Protein AF-A0AB38U5D8-F1 (afdb_monomer)

Foldseek 3Di:
DDKDKDADLQCNVFIFIGPDPVRRLVRRLVRVLVVAAQEQADRWDDDPDVVLVCPDPRNPVPDDDDDHDHPCVPGDHPHDDDDDDDPPVVVVVLVVVCVVNVTDSVNSVVVVDVVVDDCPPDDDDPDPPPPDDPPDPPD

Nearest PDB structures (foldseek):
  5x3t-assembly1_C  TM=6.416E-01  e=2.768E+00  Mycobacterium tuberculosis H37Rv

Secondary structure (DSSP, 8-state):
---EEEE-TTSTT-EEEESSHHHHHHHHHHHHHHHHTTSS-PPPPPP--HHHHHHSTT--SSS---------TT-------------HHHHHHHHHHHHHTT--HHHHHHHHHHHH--GGGS--S--------------

Sequence (139 aa):
MRRYHGALPDFPAVQAAGGSYAELHALAARAVITCYDKQARLIPPPTTDMVILQASAFDTGKGIWRFVDIDIGGLRSTSLRVELCLPRQVVHDIDRMAKALGTTRELVVSLMCERGGHPACGVGPDRLAPAALPALPLM

Mean predicted aligned error: 11.03 Å

Organism: Burkholderia gladioli (NCBI:txid28095)

Structure (mmCIF, N/CA/C/O backbone):
data_AF-A0AB38U5D8-F1
#
_entry.id   AF-A0AB38U5D8-F1
#
loop_
_atom_site.group_PDB
_atom_site.id
_atom_site.type_symbol
_atom_site.label_atom_id
_atom_site.label_alt_id
_atom_site.label_comp_id
_atom_site.label_asym_id
_atom_site.label_entity_id
_atom_site.label_seq_id
_atom_site.pdbx_PDB_ins_code
_atom_site.Cartn_x
_atom_site.Cartn_y
_atom_site.Cartn_z
_atom_site.occupancy
_atom_site.B_iso_or_equiv
_atom_site.auth_seq_id
_atom_site.auth_comp_id
_atom_site.auth_asym_id
_atom_site.auth_atom_id
_atom_site.pdbx_PDB_model_num
ATOM 1 N N . MET A 1 1 ? 7.036 1.452 -28.732 1.00 60.62 1 MET A N 1
ATOM 2 C CA . MET A 1 1 ? 7.957 1.620 -27.582 1.00 60.62 1 MET A CA 1
ATOM 3 C C . MET A 1 1 ? 7.445 0.771 -26.428 1.00 60.62 1 MET A C 1
ATOM 5 O O . MET A 1 1 ? 6.269 0.887 -26.113 1.00 60.62 1 MET A O 1
ATOM 9 N N . ARG A 1 2 ? 8.266 -0.112 -25.840 1.00 79.44 2 ARG A N 1
ATOM 10 C CA . ARG A 1 2 ? 7.870 -0.858 -24.629 1.00 79.44 2 ARG A CA 1
ATOM 11 C C . ARG A 1 2 ? 7.917 0.096 -23.430 1.00 79.44 2 ARG A C 1
ATOM 13 O O . ARG A 1 2 ? 8.876 0.853 -23.315 1.00 79.44 2 ARG A O 1
ATOM 20 N N . ARG A 1 3 ? 6.887 0.081 -22.583 1.00 91.44 3 ARG A N 1
ATOM 21 C CA . ARG A 1 3 ? 6.833 0.838 -21.324 1.00 91.44 3 ARG A CA 1
ATOM 22 C C . ARG A 1 3 ? 6.884 -0.137 -20.156 1.00 91.44 3 ARG A C 1
ATOM 24 O O . ARG A 1 3 ? 6.372 -1.250 -20.255 1.00 91.44 3 ARG A O 1
ATOM 31 N N . TYR A 1 4 ? 7.485 0.295 -19.062 1.00 92.38 4 TYR A N 1
ATOM 32 C CA . TYR A 1 4 ? 7.418 -0.378 -17.777 1.00 92.38 4 TYR A CA 1
ATOM 33 C C . TYR A 1 4 ? 6.194 0.126 -17.028 1.00 92.38 4 TYR A C 1
ATOM 35 O O . TYR A 1 4 ? 5.949 1.331 -17.002 1.00 92.38 4 TYR A O 1
ATOM 43 N N . HIS A 1 5 ? 5.451 -0.789 -16.417 1.00 92.19 5 HIS A N 1
ATOM 44 C CA . HIS A 1 5 ? 4.322 -0.491 -15.545 1.00 92.19 5 HIS A CA 1
ATOM 45 C C . HIS A 1 5 ? 4.675 -0.941 -14.130 1.00 92.19 5 HIS A C 1
ATOM 47 O O . HIS A 1 5 ? 5.299 -1.988 -13.958 1.00 92.19 5 HIS A O 1
ATOM 53 N N . GLY A 1 6 ? 4.297 -0.145 -13.137 1.00 90.94 6 GLY A N 1
ATOM 54 C CA . GLY A 1 6 ? 4.529 -0.427 -11.728 1.00 90.94 6 GLY A CA 1
ATOM 55 C C . GLY A 1 6 ? 3.255 -0.220 -10.922 1.00 90.94 6 GLY A C 1
ATOM 56 O O . GLY A 1 6 ? 2.576 0.799 -11.075 1.00 90.94 6 GLY A O 1
ATOM 57 N N . ALA A 1 7 ? 2.960 -1.191 -10.066 1.00 89.81 7 ALA A N 1
ATOM 58 C CA . ALA A 1 7 ? 2.002 -1.066 -8.979 1.00 89.81 7 ALA A CA 1
ATOM 59 C C . ALA A 1 7 ? 2.779 -0.944 -7.665 1.00 89.81 7 ALA A C 1
ATOM 61 O O . ALA A 1 7 ? 3.850 -1.537 -7.526 1.00 89.81 7 ALA A O 1
ATOM 62 N N . LEU A 1 8 ? 2.255 -0.159 -6.727 1.00 91.00 8 LEU A N 1
ATOM 63 C CA . LEU A 1 8 ? 2.860 0.046 -5.417 1.00 91.00 8 LEU A CA 1
ATOM 64 C C . LEU A 1 8 ? 1.919 -0.570 -4.374 1.00 91.00 8 LEU A C 1
ATOM 66 O O . LEU A 1 8 ? 0.877 0.024 -4.110 1.00 91.00 8 LEU A O 1
ATOM 70 N N . PRO A 1 9 ? 2.236 -1.740 -3.789 1.00 88.50 9 PRO A N 1
ATOM 71 C CA . PRO A 1 9 ? 1.347 -2.395 -2.824 1.00 88.50 9 PRO A CA 1
ATOM 72 C C . PRO A 1 9 ? 1.035 -1.536 -1.595 1.00 88.50 9 PRO A C 1
ATOM 74 O O . PRO A 1 9 ? -0.104 -1.524 -1.137 1.00 88.50 9 PRO A O 1
ATOM 77 N N . ASP A 1 10 ? 2.012 -0.753 -1.128 1.00 86.62 10 ASP A N 1
ATOM 78 C CA . ASP A 1 10 ? 1.827 0.206 -0.029 1.00 86.62 10 ASP A CA 1
ATOM 79 C C . ASP A 1 10 ? 0.933 1.393 -0.429 1.00 86.62 10 ASP A C 1
ATOM 81 O O . ASP A 1 10 ? 0.325 2.040 0.417 1.00 86.62 10 ASP A O 1
ATOM 85 N N . PHE A 1 11 ? 0.798 1.668 -1.729 1.00 88.00 11 PHE A N 1
ATOM 86 C CA . PHE A 1 11 ? 0.001 2.765 -2.278 1.00 88.00 11 PHE A CA 1
ATOM 87 C C . PHE A 1 11 ? -0.945 2.234 -3.367 1.00 88.00 11 PHE A C 1
ATOM 89 O O . PHE A 1 11 ? -0.782 2.569 -4.541 1.00 88.00 11 PHE A O 1
ATOM 96 N N . PRO A 1 12 ? -1.957 1.416 -3.019 1.00 82.81 12 PRO A N 1
ATOM 97 C CA . PRO A 1 12 ? -2.737 0.646 -3.994 1.00 82.81 12 PRO A CA 1
ATOM 98 C C . PRO A 1 12 ? -3.557 1.514 -4.966 1.00 82.81 12 PRO A C 1
ATOM 100 O O . PRO A 1 12 ? -3.929 1.055 -6.044 1.00 82.81 12 PRO A O 1
ATOM 103 N N . ALA A 1 13 ? -3.827 2.775 -4.609 1.00 81.44 13 ALA A N 1
ATOM 104 C CA . ALA A 1 13 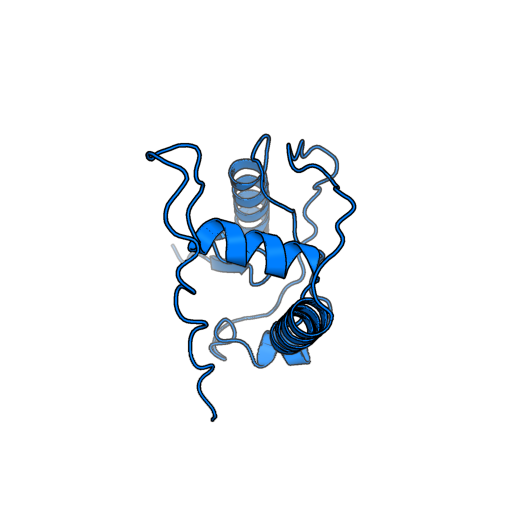? -4.477 3.751 -5.486 1.00 81.44 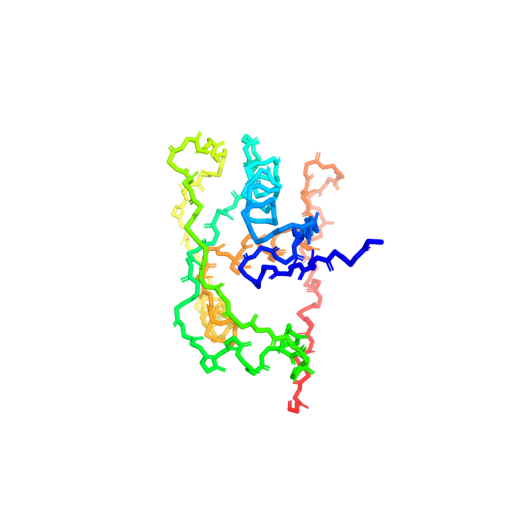13 ALA A CA 1
ATOM 105 C C . ALA A 1 13 ? -3.525 4.366 -6.534 1.00 81.44 13 ALA A C 1
ATOM 107 O O . ALA A 1 13 ? -3.977 5.035 -7.462 1.00 81.44 13 ALA A O 1
ATOM 108 N N . VAL A 1 14 ? -2.213 4.162 -6.391 1.00 87.44 14 VAL A N 1
ATOM 109 C CA . VAL A 1 14 ? -1.181 4.740 -7.250 1.00 87.44 14 VAL A CA 1
ATOM 110 C C . VAL A 1 14 ? -0.715 3.710 -8.274 1.00 87.44 14 VAL A C 1
ATOM 112 O O . VAL A 1 14 ? -0.228 2.631 -7.941 1.00 87.44 14 VAL A O 1
ATOM 115 N N . GLN A 1 15 ? -0.812 4.080 -9.549 1.00 86.06 15 GLN A N 1
ATOM 116 C CA . GLN A 1 15 ? -0.236 3.333 -10.664 1.00 86.06 15 GLN A CA 1
ATOM 117 C C . GLN A 1 15 ? 0.724 4.234 -11.435 1.00 86.06 15 GLN A C 1
ATOM 119 O O . GLN A 1 15 ? 0.456 5.422 -11.625 1.00 86.06 15 GLN A O 1
ATOM 124 N N . ALA A 1 16 ? 1.837 3.671 -11.900 1.00 91.94 16 ALA A N 1
ATOM 125 C CA . ALA A 1 16 ? 2.838 4.409 -12.659 1.00 91.94 16 ALA A CA 1
ATOM 126 C C . ALA A 1 16 ? 3.273 3.643 -13.909 1.00 91.94 16 ALA A C 1
ATOM 128 O O . ALA A 1 16 ? 3.305 2.411 -13.931 1.00 91.94 16 ALA A O 1
ATOM 129 N N . ALA A 1 17 ? 3.637 4.379 -14.960 1.00 94.38 17 ALA A N 1
ATOM 130 C CA . ALA A 1 17 ? 4.195 3.795 -16.172 1.00 94.38 17 ALA A CA 1
ATOM 131 C C . ALA A 1 17 ? 5.239 4.716 -16.813 1.00 94.38 17 ALA A C 1
ATOM 133 O O . ALA A 1 17 ? 4.939 5.872 -17.104 1.00 94.38 17 ALA A O 1
ATOM 134 N N . GLY A 1 18 ? 6.425 4.194 -17.124 1.00 94.75 18 GLY A N 1
ATOM 135 C CA . GLY A 1 18 ? 7.548 4.952 -17.694 1.00 94.75 18 GLY A CA 1
ATOM 136 C C . GLY A 1 18 ? 8.243 4.211 -18.836 1.00 94.75 18 GLY A C 1
ATOM 137 O O . GLY A 1 18 ? 8.130 2.995 -18.963 1.00 94.75 18 GLY A O 1
ATOM 138 N N . GLY A 1 19 ? 8.967 4.927 -19.692 1.00 95.81 19 GLY A N 1
ATOM 139 C CA . GLY A 1 19 ? 9.812 4.349 -20.741 1.00 95.81 19 GLY A CA 1
ATOM 140 C C . GLY A 1 19 ? 11.141 3.784 -20.224 1.00 95.81 19 GLY A C 1
ATOM 141 O O . GLY A 1 19 ? 11.776 2.984 -20.906 1.00 95.81 19 GLY A O 1
ATOM 142 N N . SER A 1 20 ? 11.546 4.148 -19.006 1.00 94.00 20 SER A N 1
ATOM 143 C CA . SER A 1 20 ? 12.711 3.603 -18.295 1.00 94.00 20 SER A CA 1
ATOM 144 C C . SER A 1 20 ? 12.390 3.359 -16.817 1.00 94.00 20 SER A C 1
ATOM 146 O 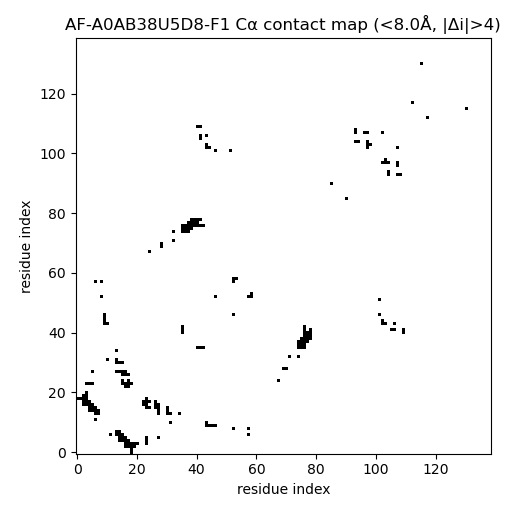O . SER A 1 20 ? 11.386 3.861 -16.313 1.00 94.00 20 SER A O 1
ATOM 148 N N . TYR A 1 21 ? 13.246 2.628 -16.096 1.00 92.69 21 TYR A N 1
ATOM 149 C CA . TYR A 1 21 ? 13.085 2.458 -14.645 1.00 92.69 21 TYR A CA 1
ATOM 150 C C . TYR A 1 21 ? 13.214 3.775 -13.872 1.00 92.69 21 TYR A C 1
ATOM 152 O O . TYR A 1 21 ? 12.484 3.977 -12.906 1.00 92.69 21 TYR A O 1
ATOM 160 N N . ALA A 1 22 ? 14.102 4.676 -14.306 1.00 93.56 22 ALA A N 1
ATOM 161 C CA . ALA A 1 22 ? 14.249 5.996 -13.695 1.00 93.56 22 ALA A CA 1
ATOM 162 C C . ALA A 1 22 ? 12.978 6.839 -13.886 1.00 93.56 22 ALA A C 1
ATOM 164 O O . ALA A 1 22 ? 12.481 7.444 -12.941 1.00 93.56 22 ALA A O 1
ATOM 165 N N . GLU A 1 23 ? 12.407 6.815 -15.093 1.00 94.94 23 GLU A N 1
ATOM 166 C CA . GLU A 1 23 ? 11.146 7.501 -15.377 1.00 94.94 23 GLU A CA 1
ATOM 167 C C . GLU A 1 23 ? 9.977 6.873 -14.605 1.00 94.94 23 GLU A C 1
ATOM 169 O O . GLU A 1 23 ? 9.179 7.596 -14.018 1.00 94.94 23 GLU A O 1
ATOM 174 N N . LEU A 1 24 ? 9.893 5.537 -14.547 1.00 94.56 24 LEU A N 1
ATOM 175 C CA . LEU A 1 24 ? 8.872 4.833 -13.767 1.00 94.56 24 LEU A CA 1
ATOM 176 C C . LEU A 1 24 ? 8.928 5.232 -12.287 1.00 94.56 24 LEU A C 1
ATOM 178 O O . LEU A 1 24 ? 7.891 5.559 -11.714 1.00 94.56 24 LEU A O 1
ATOM 182 N N . HIS A 1 25 ? 10.124 5.242 -11.693 1.00 93.88 25 HIS A N 1
ATOM 183 C CA . HIS A 1 25 ? 10.337 5.677 -10.314 1.00 93.88 25 HIS A CA 1
ATOM 184 C C . HIS A 1 25 ? 9.876 7.127 -10.117 1.00 93.88 25 HIS A C 1
ATOM 186 O O . HIS A 1 25 ? 9.065 7.397 -9.235 1.00 93.88 25 HIS A O 1
ATOM 192 N N . ALA A 1 26 ? 10.354 8.063 -10.945 1.00 94.12 26 ALA A N 1
ATOM 193 C CA . ALA A 1 26 ? 10.032 9.482 -10.793 1.00 94.12 26 ALA A CA 1
ATOM 194 C C . ALA A 1 26 ? 8.521 9.747 -10.909 1.00 94.12 26 ALA A C 1
ATOM 196 O O . ALA A 1 26 ? 7.954 10.540 -10.154 1.00 94.12 26 ALA A O 1
ATOM 197 N N . LEU A 1 27 ? 7.850 9.054 -11.833 1.00 95.00 27 LEU A N 1
ATOM 198 C CA . LEU A 1 27 ? 6.404 9.150 -12.011 1.00 95.00 27 LEU A CA 1
ATOM 199 C C . LEU A 1 27 ? 5.631 8.530 -10.842 1.00 95.00 27 LEU A C 1
ATOM 201 O O . LEU A 1 27 ? 4.637 9.115 -10.417 1.00 95.00 27 LEU A O 1
ATOM 205 N N . ALA A 1 28 ? 6.094 7.399 -10.302 1.00 94.00 28 ALA A N 1
ATOM 206 C CA . ALA A 1 28 ? 5.514 6.780 -9.113 1.00 94.00 28 ALA A CA 1
ATOM 207 C C . ALA A 1 28 ? 5.618 7.699 -7.888 1.00 94.00 28 ALA A C 1
ATOM 209 O O . ALA A 1 28 ? 4.602 7.984 -7.258 1.00 94.00 28 ALA A O 1
ATOM 210 N N . ALA A 1 29 ? 6.810 8.234 -7.606 1.00 93.38 29 ALA A N 1
ATOM 211 C CA . ALA A 1 29 ? 7.034 9.161 -6.499 1.00 93.38 29 ALA A CA 1
ATOM 212 C C . ALA A 1 29 ? 6.134 10.401 -6.611 1.00 93.38 29 ALA A C 1
ATOM 214 O O . ALA A 1 29 ? 5.444 10.766 -5.661 1.00 93.38 29 ALA A O 1
ATOM 215 N N . ARG A 1 30 ? 6.052 11.007 -7.803 1.00 92.88 30 ARG A N 1
ATOM 216 C CA . ARG A 1 30 ? 5.167 12.157 -8.041 1.00 92.88 30 ARG A CA 1
ATOM 217 C C . ARG A 1 30 ? 3.694 11.819 -7.815 1.00 92.88 30 ARG A C 1
ATOM 219 O O . ARG A 1 30 ? 2.960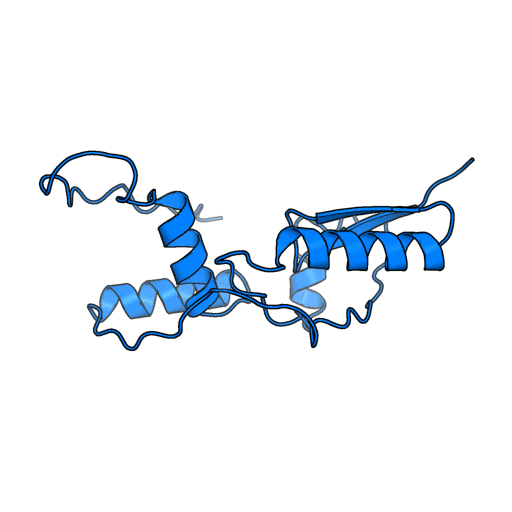 12.648 -7.276 1.00 92.88 30 ARG A O 1
ATOM 226 N N . ALA A 1 31 ? 3.253 10.635 -8.233 1.00 92.69 31 ALA A N 1
ATOM 227 C CA . ALA A 1 31 ? 1.873 10.199 -8.055 1.00 92.69 31 ALA A CA 1
ATOM 228 C C . ALA A 1 31 ? 1.535 9.961 -6.574 1.00 92.69 31 ALA A C 1
ATOM 230 O O . ALA A 1 31 ? 0.483 10.412 -6.125 1.00 92.69 31 ALA A O 1
ATOM 231 N N . VAL A 1 32 ? 2.450 9.359 -5.801 1.00 91.75 32 VAL A N 1
ATOM 232 C CA . VAL A 1 32 ? 2.326 9.258 -4.336 1.00 91.75 32 VAL A CA 1
ATOM 233 C C . VAL A 1 32 ? 2.233 10.651 -3.717 1.00 91.75 32 VAL A C 1
ATOM 235 O O . VAL A 1 32 ? 1.266 10.938 -3.020 1.00 91.75 32 VAL A O 1
ATOM 238 N N . ILE A 1 33 ? 3.160 11.560 -4.033 1.00 90.88 33 ILE A N 1
ATOM 239 C CA . ILE A 1 33 ? 3.141 12.919 -3.473 1.00 90.88 33 ILE A CA 1
ATOM 240 C C . ILE A 1 33 ? 1.813 13.625 -3.784 1.00 90.88 33 ILE A C 1
ATOM 242 O O . ILE A 1 33 ? 1.186 14.185 -2.893 1.00 90.88 33 ILE A O 1
ATOM 246 N N . THR A 1 34 ? 1.335 13.539 -5.026 1.00 90.06 34 THR A N 1
ATOM 247 C CA . THR A 1 34 ? 0.066 14.160 -5.450 1.00 90.06 34 THR A CA 1
ATOM 248 C C . THR A 1 34 ? -1.142 13.574 -4.713 1.00 90.06 34 THR A C 1
ATOM 250 O O . THR A 1 34 ? -2.080 14.297 -4.392 1.00 90.06 34 THR A O 1
ATOM 253 N N . CYS A 1 35 ? -1.130 12.268 -4.440 1.00 87.44 35 CYS A N 1
ATOM 254 C CA . CYS A 1 35 ? -2.230 11.579 -3.770 1.00 87.44 35 CYS A CA 1
ATOM 255 C C . CYS A 1 35 ? -2.314 11.895 -2.265 1.00 87.44 35 CYS A C 1
ATOM 257 O O . CYS A 1 35 ? -3.392 11.768 -1.684 1.00 87.44 35 CYS A O 1
ATOM 259 N N . TYR A 1 36 ? -1.204 12.279 -1.628 1.00 87.44 36 TYR A N 1
ATOM 260 C CA . TYR A 1 36 ? -1.131 12.447 -0.172 1.00 87.44 36 TYR A CA 1
ATOM 261 C C . TYR A 1 36 ? -0.889 13.890 0.283 1.00 87.44 36 TYR A C 1
ATOM 263 O O . TYR A 1 36 ? -1.262 14.225 1.409 1.00 87.44 36 TYR A O 1
ATOM 271 N N . ASP A 1 37 ? -0.304 14.762 -0.546 1.00 88.31 37 ASP A N 1
ATOM 272 C CA . ASP A 1 37 ? 0.000 16.130 -0.118 1.00 88.31 37 ASP A CA 1
ATOM 273 C C . ASP A 1 37 ? -1.280 16.898 0.216 1.00 88.31 37 ASP A C 1
ATOM 275 O O . ASP A 1 37 ? -2.227 16.966 -0.575 1.00 88.31 37 ASP A O 1
ATOM 279 N N . LYS A 1 38 ? -1.309 17.470 1.425 1.00 85.25 38 LYS A N 1
ATOM 280 C CA . LYS A 1 38 ? -2.445 18.216 1.987 1.00 85.25 38 LYS A CA 1
ATOM 281 C C . LYS A 1 38 ? -3.750 17.419 2.056 1.00 85.25 38 LYS A C 1
ATOM 283 O O . LYS A 1 38 ? -4.811 18.010 2.252 1.00 85.25 38 LYS A O 1
ATOM 288 N N . GLN A 1 39 ? -3.689 16.096 1.918 1.00 84.19 39 GLN A N 1
ATOM 289 C CA . GLN A 1 39 ? -4.843 15.223 2.077 1.00 84.19 39 GLN A CA 1
ATOM 290 C C . GL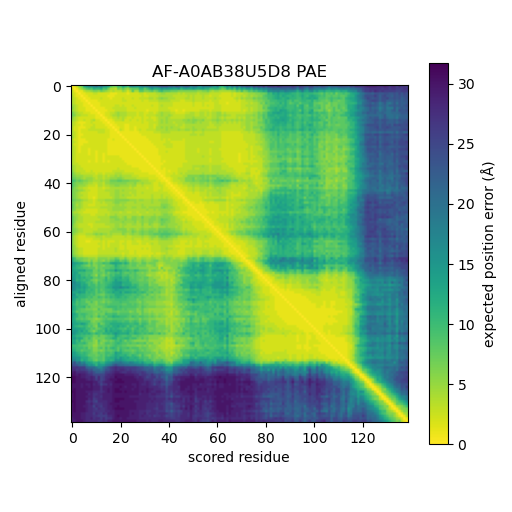N A 1 39 ? -4.942 14.725 3.520 1.00 84.19 39 GLN A C 1
ATOM 292 O O . GLN A 1 39 ? -3.932 14.463 4.181 1.00 84.19 39 GLN A O 1
ATOM 297 N N . ALA A 1 40 ? -6.176 14.529 3.987 1.00 81.38 40 ALA A N 1
ATOM 298 C CA . ALA A 1 40 ? -6.476 13.902 5.274 1.00 81.38 40 ALA A CA 1
ATOM 299 C C . ALA A 1 40 ? -6.333 12.372 5.170 1.00 81.38 40 ALA A C 1
ATOM 301 O O . ALA A 1 40 ? -7.279 11.624 5.400 1.00 81.38 40 ALA A O 1
ATOM 302 N N . ARG A 1 41 ? -5.158 11.918 4.725 1.00 80.94 41 ARG A N 1
ATOM 303 C CA . ARG A 1 41 ? -4.810 10.508 4.549 1.00 80.94 41 ARG A CA 1
ATOM 304 C C . ARG A 1 41 ? -3.545 10.192 5.330 1.00 80.94 41 ARG A C 1
ATOM 306 O O . ARG A 1 41 ? -2.564 10.943 5.275 1.00 80.94 41 ARG A O 1
ATOM 313 N N . LEU A 1 42 ? -3.567 9.063 6.032 1.00 81.44 42 LEU A N 1
ATOM 314 C CA . LEU A 1 42 ? -2.378 8.512 6.667 1.00 81.44 42 LEU A CA 1
ATOM 315 C C . LEU A 1 42 ? -1.453 7.938 5.601 1.00 81.44 42 LEU A C 1
ATOM 317 O O . LEU A 1 42 ? -1.883 7.136 4.774 1.00 81.44 42 LEU A O 1
ATOM 321 N N . ILE A 1 43 ? -0.183 8.331 5.648 1.00 82.56 43 ILE A N 1
ATOM 322 C CA . ILE A 1 43 ? 0.860 7.693 4.849 1.00 82.56 43 ILE A CA 1
ATOM 323 C C . ILE A 1 43 ? 1.168 6.347 5.524 1.00 82.56 43 ILE A C 1
ATOM 325 O O . ILE A 1 43 ? 1.540 6.347 6.703 1.00 82.56 43 ILE A O 1
ATOM 329 N N . PRO A 1 44 ? 0.972 5.209 4.837 1.00 81.69 44 PRO A N 1
ATOM 330 C CA . PRO A 1 44 ? 1.275 3.906 5.409 1.00 81.69 44 PRO A CA 1
ATOM 331 C C . PRO A 1 44 ? 2.791 3.749 5.615 1.00 81.69 44 PRO A C 1
ATOM 333 O O . PRO A 1 44 ? 3.574 4.305 4.839 1.00 81.69 44 PRO A O 1
ATOM 336 N N . PRO A 1 45 ? 3.233 3.006 6.647 1.00 82.31 45 PRO A N 1
ATOM 337 C CA . PRO A 1 45 ? 4.636 2.626 6.751 1.00 82.31 45 PRO A CA 1
ATOM 338 C C . PRO A 1 45 ? 5.017 1.697 5.584 1.00 82.31 45 PRO A C 1
ATOM 340 O O . PRO A 1 45 ? 4.155 0.964 5.096 1.00 82.31 45 PRO A O 1
ATOM 343 N N . PRO A 1 46 ? 6.289 1.691 5.151 1.00 86.94 46 PRO A N 1
ATOM 344 C CA . PRO A 1 46 ? 6.737 0.796 4.091 1.00 86.94 46 PRO A CA 1
ATOM 345 C C . PRO A 1 46 ? 6.630 -0.669 4.531 1.00 86.94 46 PRO A C 1
ATOM 347 O O . PRO A 1 46 ? 7.100 -1.029 5.616 1.00 86.94 46 PRO A O 1
ATOM 350 N N . THR A 1 47 ? 6.064 -1.526 3.678 1.00 86.25 47 THR A N 1
ATOM 351 C CA . THR A 1 47 ? 6.039 -2.973 3.928 1.00 86.25 47 THR A CA 1
ATOM 352 C C . THR A 1 47 ? 7.392 -3.574 3.559 1.00 86.25 47 THR A C 1
ATOM 354 O O . THR A 1 47 ? 7.812 -3.543 2.403 1.00 86.25 47 THR A O 1
ATOM 357 N N . THR A 1 48 ? 8.094 -4.143 4.540 1.00 83.62 48 THR A N 1
ATOM 358 C CA . THR A 1 48 ? 9.424 -4.753 4.344 1.00 83.62 48 THR A CA 1
ATOM 359 C C . THR A 1 48 ? 9.391 -6.279 4.254 1.00 83.62 48 THR A C 1
ATOM 361 O O . THR A 1 48 ? 10.377 -6.892 3.844 1.00 83.62 48 THR A O 1
ATOM 364 N N . ASP A 1 49 ? 8.266 -6.905 4.609 1.00 87.19 49 ASP A N 1
ATOM 365 C CA . ASP A 1 49 ? 8.093 -8.355 4.552 1.00 87.19 49 ASP A CA 1
ATOM 366 C C . ASP A 1 49 ? 7.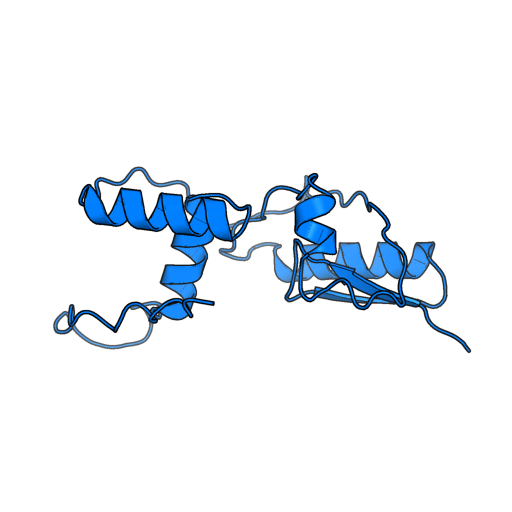745 -8.814 3.126 1.00 87.19 49 ASP A C 1
ATOM 368 O O . ASP A 1 49 ? 6.617 -8.679 2.646 1.00 87.19 49 ASP A O 1
ATOM 372 N N . MET A 1 50 ? 8.737 -9.389 2.445 1.00 86.44 50 MET A N 1
ATOM 373 C CA . MET A 1 50 ? 8.580 -9.905 1.085 1.00 86.44 50 MET A CA 1
ATOM 374 C C . MET A 1 50 ? 7.628 -11.098 0.989 1.00 86.44 50 MET A C 1
ATOM 376 O O . MET A 1 50 ? 7.022 -11.277 -0.063 1.00 86.44 50 MET A O 1
ATOM 380 N N . VAL A 1 51 ? 7.467 -11.899 2.049 1.00 87.69 51 VAL A N 1
ATOM 381 C CA . VAL A 1 51 ? 6.544 -13.045 2.033 1.00 87.69 51 VAL A CA 1
ATOM 382 C C . VAL A 1 51 ? 5.108 -12.539 1.931 1.00 87.69 51 VAL A C 1
ATOM 384 O O . VAL A 1 51 ? 4.333 -13.046 1.123 1.00 87.69 51 VAL A O 1
ATOM 387 N N . ILE A 1 52 ? 4.774 -11.486 2.686 1.00 84.50 52 ILE A N 1
ATOM 388 C CA . ILE A 1 52 ? 3.463 -10.826 2.614 1.00 84.50 52 ILE A CA 1
ATOM 389 C C . ILE A 1 52 ? 3.241 -10.218 1.224 1.00 84.50 52 ILE A C 1
ATOM 391 O O . ILE A 1 52 ? 2.182 -10.407 0.624 1.00 84.50 52 ILE A O 1
ATOM 395 N N . LEU A 1 53 ? 4.245 -9.523 0.684 1.00 86.19 53 LEU A N 1
ATOM 396 C CA . LEU A 1 53 ? 4.152 -8.882 -0.629 1.00 86.19 53 LEU A CA 1
ATOM 397 C C . LEU A 1 53 ? 3.955 -9.895 -1.768 1.00 86.19 53 LEU A C 1
ATOM 399 O O . LEU A 1 53 ? 3.102 -9.682 -2.631 1.00 86.19 53 LEU A O 1
ATOM 403 N N . GLN A 1 54 ? 4.680 -11.013 -1.748 1.00 86.94 54 GLN A N 1
ATOM 404 C CA . GLN A 1 54 ? 4.588 -12.075 -2.757 1.00 86.94 54 GLN A CA 1
ATOM 405 C C . GLN A 1 54 ? 3.300 -12.899 -2.654 1.00 86.94 54 GLN A C 1
ATOM 407 O O . GLN A 1 54 ? 2.818 -13.416 -3.656 1.00 86.94 54 GLN A O 1
ATOM 412 N N . ALA A 1 55 ? 2.715 -13.010 -1.459 1.00 86.25 55 ALA A N 1
ATOM 413 C CA . ALA A 1 55 ? 1.407 -13.635 -1.270 1.00 86.25 55 ALA A CA 1
ATOM 414 C C . ALA A 1 55 ? 0.234 -12.721 -1.685 1.00 86.25 55 ALA A C 1
ATOM 416 O O . ALA A 1 55 ? -0.912 -13.171 -1.740 1.00 86.25 55 ALA A O 1
ATOM 417 N N . SER A 1 56 ? 0.491 -11.436 -1.947 1.00 83.62 56 SER A N 1
ATOM 418 C CA . SER A 1 56 ? -0.546 -10.465 -2.295 1.00 83.62 56 SER A CA 1
ATOM 419 C C . SER A 1 56 ? -1.012 -10.591 -3.750 1.00 83.62 56 SER A C 1
ATOM 421 O O . SER A 1 56 ? -0.296 -11.073 -4.625 1.00 83.62 56 SER A O 1
ATOM 423 N N . ALA A 1 57 ? -2.193 -10.039 -4.047 1.00 84.12 57 ALA A N 1
ATOM 424 C CA . ALA A 1 57 ? -2.732 -9.980 -5.410 1.00 84.12 57 ALA A CA 1
ATOM 425 C C . ALA A 1 57 ? -1.880 -9.141 -6.391 1.00 84.12 57 ALA A C 1
ATOM 427 O O . ALA A 1 57 ? -2.140 -9.159 -7.595 1.00 84.12 57 ALA A O 1
ATOM 428 N N . PHE A 1 58 ? -0.885 -8.394 -5.896 1.00 84.25 58 PHE A N 1
ATOM 429 C CA . PHE A 1 58 ? 0.038 -7.633 -6.736 1.00 84.25 58 PHE A CA 1
ATOM 430 C C . PHE A 1 58 ? 1.122 -8.510 -7.372 1.00 84.25 58 PHE A C 1
ATOM 432 O O . PHE A 1 58 ? 1.656 -8.132 -8.420 1.00 84.25 58 PHE A O 1
ATOM 439 N N . ASP A 1 59 ? 1.427 -9.679 -6.797 1.00 87.00 59 ASP A N 1
ATOM 440 C CA . ASP A 1 59 ? 2.361 -10.614 -7.414 1.00 87.00 59 ASP A CA 1
ATOM 441 C C . ASP A 1 59 ? 1.648 -11.499 -8.442 1.00 87.00 59 ASP A C 1
ATOM 443 O O . ASP A 1 59 ? 0.982 -12.483 -8.132 1.00 87.00 59 ASP A O 1
ATOM 447 N N . THR A 1 60 ? 1.793 -11.138 -9.715 1.00 86.75 60 THR A N 1
ATOM 448 C CA . THR A 1 60 ? 1.253 -11.927 -10.834 1.00 86.75 60 THR A CA 1
ATOM 449 C C . THR A 1 60 ? 2.214 -13.017 -11.318 1.00 86.75 60 THR A C 1
ATOM 451 O O . THR A 1 60 ? 1.919 -13.695 -12.306 1.00 86.75 60 THR A O 1
ATOM 454 N N . GLY A 1 61 ? 3.401 -13.140 -10.710 1.00 88.25 61 GLY A N 1
ATOM 455 C CA . GLY A 1 61 ? 4.478 -14.032 -11.151 1.00 88.25 61 GLY A CA 1
ATOM 456 C C . GLY A 1 61 ? 5.138 -13.641 -12.481 1.00 88.25 61 GLY A C 1
ATOM 457 O O . GLY A 1 61 ? 5.999 -14.362 -12.980 1.00 88.25 61 GLY A O 1
ATOM 458 N N . LYS A 1 62 ? 4.737 -12.515 -13.091 1.00 87.50 62 LYS A N 1
ATOM 459 C CA . LYS A 1 62 ? 5.219 -12.048 -14.409 1.00 87.50 62 LYS A CA 1
ATOM 460 C C . LYS A 1 62 ? 6.048 -10.761 -14.342 1.00 87.50 62 LYS A C 1
ATOM 462 O O . LYS A 1 62 ? 6.474 -10.255 -15.379 1.00 87.50 62 LYS A O 1
ATOM 467 N N . GLY A 1 63 ? 6.237 -10.215 -13.142 1.00 87.88 63 GLY A N 1
ATOM 468 C CA . GLY A 1 63 ? 6.949 -8.965 -12.890 1.00 87.88 63 GLY A CA 1
ATOM 469 C C . GLY A 1 63 ? 8.267 -9.164 -12.149 1.00 87.88 63 GLY A C 1
ATOM 470 O O . GLY A 1 63 ? 8.711 -10.283 -11.909 1.00 87.88 63 GLY A O 1
ATOM 471 N N . ILE A 1 64 ? 8.884 -8.046 -11.776 1.00 90.06 64 ILE A N 1
ATOM 472 C CA . ILE A 1 64 ? 10.022 -8.014 -10.858 1.00 90.06 64 ILE A CA 1
ATOM 473 C C . ILE A 1 64 ? 9.668 -7.151 -9.655 1.00 90.06 64 ILE A C 1
ATOM 475 O O . ILE A 1 64 ? 8.980 -6.138 -9.792 1.00 90.06 64 ILE A O 1
ATOM 479 N N . TRP A 1 65 ? 10.196 -7.521 -8.497 1.00 90.25 65 TRP A N 1
ATOM 480 C CA . TRP A 1 65 ? 10.130 -6.697 -7.301 1.00 90.25 65 TRP A CA 1
ATOM 481 C C . TRP A 1 65 ? 11.278 -5.691 -7.290 1.00 90.25 65 TRP A C 1
ATOM 483 O O . TRP A 1 65 ? 12.427 -6.028 -7.583 1.00 90.25 65 TRP A O 1
ATOM 493 N N . ARG A 1 66 ? 10.968 -4.437 -6.957 1.00 89.56 66 ARG A N 1
ATOM 494 C CA . ARG A 1 66 ? 11.960 -3.390 -6.711 1.00 89.56 66 ARG A CA 1
ATOM 495 C C . ARG A 1 66 ? 11.508 -2.548 -5.536 1.00 89.56 66 ARG A C 1
ATOM 497 O O . ARG A 1 66 ? 10.385 -2.055 -5.532 1.00 89.56 66 ARG A O 1
ATOM 504 N N . PHE A 1 67 ? 12.420 -2.325 -4.603 1.00 89.81 67 PHE A N 1
ATOM 505 C CA . PHE A 1 67 ? 12.257 -1.280 -3.607 1.00 89.81 67 PHE A CA 1
ATOM 506 C C . PHE A 1 67 ? 12.569 0.068 -4.252 1.00 89.81 67 PHE A C 1
ATOM 508 O O . PHE A 1 67 ? 13.535 0.202 -5.013 1.00 89.81 67 PHE A O 1
ATOM 515 N N . VAL A 1 68 ? 11.719 1.049 -3.978 1.00 88.81 68 VAL A N 1
ATOM 516 C CA . VAL A 1 68 ? 11.894 2.430 -4.413 1.00 88.81 68 VAL A CA 1
ATOM 517 C C . VAL A 1 68 ? 11.905 3.307 -3.180 1.00 88.81 68 VAL A C 1
ATOM 519 O O . VAL A 1 68 ? 11.061 3.152 -2.302 1.00 88.81 68 VAL A O 1
ATOM 522 N N . ASP A 1 69 ? 12.880 4.200 -3.117 1.00 90.06 69 ASP A N 1
ATOM 523 C CA . ASP A 1 69 ? 12.901 5.233 -2.097 1.00 90.06 69 ASP A CA 1
ATOM 524 C C . ASP A 1 69 ? 12.033 6.402 -2.567 1.00 90.06 69 ASP A C 1
ATOM 526 O O . ASP A 1 69 ? 12.196 6.883 -3.688 1.00 90.06 69 ASP A O 1
ATOM 530 N N . ILE A 1 70 ? 11.073 6.813 -1.748 1.00 89.44 70 ILE A N 1
ATOM 531 C CA . ILE A 1 70 ? 10.197 7.946 -2.035 1.00 89.44 70 ILE A CA 1
ATOM 532 C C . ILE A 1 70 ? 10.373 8.909 -0.876 1.00 89.44 70 ILE A C 1
ATOM 534 O O . ILE A 1 70 ? 9.938 8.626 0.239 1.00 89.44 70 ILE A O 1
ATOM 538 N N . ASP A 1 71 ? 10.995 10.055 -1.150 1.00 87.00 71 ASP A N 1
ATOM 539 C CA . A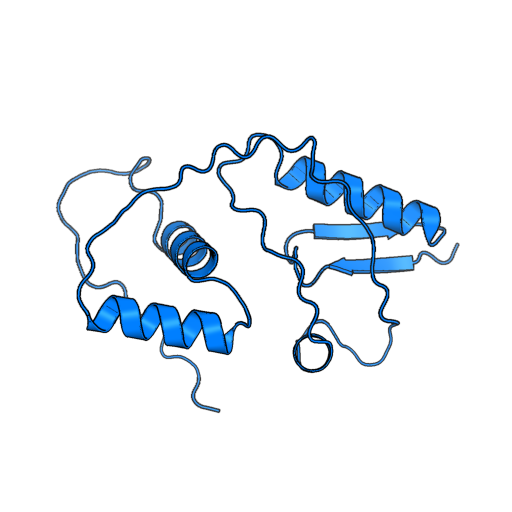SP A 1 71 ? 11.142 11.099 -0.145 1.00 87.00 71 ASP A CA 1
ATOM 540 C C . ASP A 1 71 ? 9.773 11.712 0.176 1.00 87.00 71 ASP A C 1
ATOM 542 O O . ASP A 1 71 ? 9.211 12.517 -0.573 1.00 87.00 71 ASP A O 1
ATOM 546 N N . ILE A 1 72 ? 9.231 11.283 1.312 1.00 83.06 72 ILE A N 1
ATOM 547 C CA . ILE A 1 72 ? 7.981 11.772 1.884 1.00 83.06 72 ILE A CA 1
ATOM 548 C C . ILE A 1 72 ? 8.204 12.893 2.907 1.00 83.06 72 ILE A C 1
ATOM 550 O O . ILE A 1 72 ? 7.234 13.394 3.467 1.00 83.06 72 ILE A O 1
ATOM 554 N N . GLY A 1 73 ? 9.445 13.329 3.156 1.00 78.00 73 GLY A N 1
ATOM 555 C CA . GLY A 1 73 ? 9.761 14.341 4.170 1.00 78.00 73 GLY A CA 1
ATOM 556 C C . GLY A 1 73 ? 9.100 15.700 3.914 1.00 78.00 73 GLY A C 1
ATOM 557 O O . GLY A 1 73 ? 8.836 16.454 4.849 1.00 78.00 73 GLY A O 1
ATOM 558 N N . GLY A 1 74 ? 8.777 16.000 2.652 1.00 73.50 74 GLY A N 1
ATOM 559 C CA . GLY A 1 74 ? 8.051 17.208 2.253 1.00 73.50 74 GLY A CA 1
ATOM 560 C C . GLY A 1 74 ? 6.521 17.107 2.313 1.00 73.50 74 GLY A C 1
ATOM 561 O O . GLY A 1 74 ? 5.855 18.130 2.135 1.00 73.50 74 GLY A O 1
ATOM 562 N N . LEU A 1 75 ? 5.953 15.916 2.540 1.00 81.38 75 LEU A N 1
ATOM 563 C CA . LEU A 1 75 ? 4.504 15.707 2.527 1.00 81.38 75 LEU A CA 1
ATOM 564 C C . LEU A 1 75 ? 3.841 16.318 3.758 1.00 81.38 75 LEU A C 1
ATOM 566 O O . LEU A 1 75 ? 4.184 16.016 4.900 1.00 81.38 75 LEU A O 1
ATOM 570 N N . ARG A 1 76 ? 2.819 17.143 3.522 1.00 74.50 76 ARG A N 1
ATOM 571 C CA . ARG A 1 76 ? 2.028 17.756 4.592 1.00 74.50 76 ARG A CA 1
ATOM 572 C C . ARG A 1 76 ? 0.705 17.017 4.730 1.00 74.50 76 ARG A C 1
ATOM 574 O O . ARG A 1 76 ? -0.304 17.467 4.194 1.00 74.50 76 ARG A O 1
ATOM 581 N N . SER A 1 77 ? 0.701 15.876 5.419 1.00 76.44 77 SER A N 1
ATOM 582 C CA . SER A 1 77 ? -0.564 15.218 5.781 1.00 76.44 77 SER A CA 1
ATOM 583 C C . SER A 1 77 ? -1.347 16.115 6.742 1.00 76.44 77 SER A C 1
ATOM 585 O O . SER A 1 77 ? -0.781 16.657 7.690 1.00 76.44 77 SER A O 1
ATOM 587 N N . THR A 1 78 ? -2.650 16.267 6.510 1.00 80.88 78 THR A N 1
ATOM 588 C CA . THR A 1 78 ? -3.563 16.963 7.436 1.00 80.88 78 THR A CA 1
ATOM 589 C C . THR A 1 78 ? -4.210 16.003 8.441 1.00 80.88 78 THR A C 1
ATOM 591 O O . THR A 1 78 ? -5.136 16.382 9.156 1.00 80.88 78 THR A O 1
ATOM 594 N N . SER A 1 79 ? -3.723 14.759 8.518 1.00 79.25 79 SER A N 1
ATOM 595 C CA . SER A 1 79 ? -4.192 13.767 9.487 1.00 79.25 79 SER A CA 1
ATOM 596 C C . SER A 1 79 ? -3.763 14.143 10.904 1.00 79.25 79 SER A C 1
ATOM 598 O O . SER A 1 79 ? -2.608 14.493 11.145 1.00 79.25 79 SER A O 1
ATOM 600 N N . LEU A 1 80 ? -4.687 14.028 11.857 1.00 79.75 80 LEU A N 1
ATOM 601 C CA . LEU A 1 80 ? -4.434 14.316 13.266 1.00 79.75 80 LEU A CA 1
ATOM 602 C C . LEU A 1 80 ? -4.364 13.021 14.071 1.00 79.75 80 LEU A C 1
ATOM 604 O O . LEU A 1 80 ? -5.162 12.105 13.869 1.00 79.75 80 LEU A O 1
ATOM 608 N N . ARG A 1 81 ? -3.425 12.963 15.019 1.00 81.06 81 ARG A N 1
ATOM 609 C CA . ARG A 1 81 ? -3.371 11.887 16.008 1.00 81.06 81 ARG A CA 1
ATOM 610 C C . ARG A 1 81 ? -4.321 12.221 17.151 1.00 81.06 81 ARG A C 1
ATOM 612 O O . ARG A 1 81 ? -4.221 13.291 17.744 1.00 81.06 81 ARG A O 1
ATOM 619 N N . VAL A 1 82 ? -5.212 11.288 17.459 1.00 85.38 82 VAL A N 1
ATOM 620 C CA . VAL A 1 82 ? -6.175 11.399 18.557 1.00 85.38 82 VAL A CA 1
ATOM 621 C C . VAL A 1 82 ? -6.024 10.207 19.494 1.00 85.38 82 VAL A C 1
ATOM 623 O O . VAL A 1 82 ? -5.739 9.094 19.051 1.00 85.38 82 VAL A O 1
ATOM 626 N N . GLU A 1 83 ? -6.199 10.443 20.789 1.00 90.25 83 GLU A N 1
ATOM 627 C CA . GLU A 1 83 ? -6.289 9.389 21.799 1.00 90.25 83 GLU A CA 1
ATOM 628 C C . GLU A 1 83 ? -7.765 9.048 22.032 1.00 90.25 83 GLU A C 1
ATOM 630 O O . GLU A 1 83 ? -8.606 9.944 22.107 1.00 90.25 83 GLU A O 1
ATOM 635 N N . LEU A 1 84 ? -8.100 7.756 22.077 1.00 89.38 84 LEU A N 1
ATOM 636 C CA . LEU A 1 84 ? -9.481 7.272 22.058 1.00 89.38 84 LEU A CA 1
ATOM 637 C C . LEU A 1 84 ? -9.653 6.105 23.033 1.00 89.38 84 LEU A C 1
ATOM 639 O O . LEU A 1 84 ? -8.813 5.208 23.091 1.00 89.38 84 LEU A O 1
ATOM 643 N N . CYS A 1 85 ? -10.798 6.058 23.712 1.00 93.62 85 CYS A N 1
ATOM 644 C CA . CYS A 1 85 ? -11.253 4.874 24.437 1.00 93.62 85 CYS A CA 1
ATOM 645 C C . CYS A 1 85 ? -12.268 4.115 23.575 1.00 93.62 85 CYS A C 1
ATOM 647 O O . CYS A 1 85 ? -13.276 4.683 23.160 1.00 93.62 85 CYS A O 1
ATOM 649 N N . LEU A 1 86 ? -12.024 2.827 23.326 1.00 93.06 86 LEU A N 1
ATOM 650 C CA . LEU A 1 86 ? -12.895 1.957 22.529 1.00 93.06 86 LEU A CA 1
ATOM 651 C C . LEU A 1 86 ? -13.262 0.695 23.327 1.00 93.06 86 LEU A C 1
ATOM 653 O O . LEU A 1 86 ? -12.478 0.265 24.179 1.00 93.06 86 LEU A O 1
ATOM 657 N N . PRO A 1 87 ? -14.416 0.054 23.056 1.00 96.62 87 PRO A N 1
ATOM 658 C CA . PRO A 1 87 ? -14.737 -1.239 23.651 1.00 96.62 87 PRO A CA 1
ATOM 659 C C . PRO A 1 87 ? -13.639 -2.273 23.371 1.00 96.62 87 PRO A C 1
ATOM 661 O O . PRO A 1 87 ? -13.126 -2.355 22.255 1.00 96.62 87 PRO A O 1
ATOM 664 N N . ARG A 1 88 ? -13.321 -3.118 24.362 1.00 93.62 88 ARG A N 1
ATOM 665 C CA . ARG A 1 88 ? -12.254 -4.137 24.260 1.00 93.62 88 ARG A CA 1
ATOM 666 C C . ARG A 1 88 ? -12.373 -4.994 22.997 1.00 93.62 88 ARG A C 1
ATOM 668 O O . ARG A 1 88 ? -11.369 -5.247 22.340 1.00 93.62 88 ARG A O 1
ATOM 675 N N . GLN A 1 89 ? -13.591 -5.421 22.664 1.00 90.50 89 GLN A N 1
ATOM 676 C CA . GLN A 1 89 ? -13.846 -6.251 21.488 1.00 90.50 89 GLN A CA 1
ATOM 677 C C . GLN A 1 89 ? -13.489 -5.525 20.181 1.00 90.50 89 GLN A C 1
ATOM 679 O O . GLN A 1 89 ? -12.861 -6.115 19.310 1.00 90.50 89 GLN A O 1
ATOM 684 N N . VAL A 1 90 ? -13.796 -4.227 20.082 1.00 92.75 90 VAL A N 1
ATOM 685 C CA . VAL A 1 90 ? -13.468 -3.404 18.907 1.00 92.75 90 VAL A CA 1
ATOM 686 C C . VAL A 1 90 ? -11.955 -3.301 18.726 1.00 92.75 90 VAL A C 1
ATOM 688 O O . VAL A 1 90 ? -11.459 -3.493 17.620 1.00 92.75 90 VAL A O 1
ATOM 691 N N . VAL A 1 91 ? -11.206 -3.062 19.810 1.00 94.00 91 VAL A N 1
ATOM 692 C CA . VAL A 1 91 ? -9.732 -3.024 19.757 1.00 94.00 91 VAL A CA 1
ATOM 693 C C . VAL A 1 91 ? -9.166 -4.371 19.299 1.00 94.00 91 VAL A C 1
ATOM 695 O O . VAL A 1 91 ? -8.286 -4.408 18.444 1.00 94.00 91 VAL A O 1
ATOM 698 N N . HIS A 1 92 ? -9.708 -5.481 19.807 1.00 92.38 92 HIS A N 1
ATOM 699 C CA . HIS A 1 92 ? -9.287 -6.821 19.402 1.00 92.38 92 HIS A CA 1
ATOM 700 C C . HIS A 1 92 ? -9.531 -7.093 17.905 1.00 92.38 92 HIS A C 1
ATOM 702 O O . HIS A 1 92 ? -8.695 -7.697 17.232 1.00 92.38 92 HIS A O 1
ATOM 708 N N . ASP A 1 93 ? -10.667 -6.656 17.362 1.00 91.19 93 ASP A N 1
ATOM 709 C CA . ASP A 1 93 ? -10.980 -6.849 15.944 1.00 91.19 93 ASP A CA 1
ATOM 710 C C . ASP A 1 93 ? -10.114 -5.960 15.035 1.00 91.19 93 ASP A C 1
ATOM 712 O O . ASP A 1 93 ? -9.649 -6.430 13.993 1.00 91.19 93 ASP A O 1
ATOM 716 N N . ILE A 1 94 ? -9.805 -4.728 15.466 1.00 91.75 94 ILE A N 1
ATOM 717 C CA . ILE A 1 94 ? -8.817 -3.859 14.804 1.00 91.75 94 ILE A CA 1
ATOM 718 C C . ILE A 1 94 ? -7.449 -4.552 14.757 1.00 91.75 94 ILE A C 1
ATOM 720 O O . ILE A 1 94 ? -6.835 -4.603 13.693 1.00 91.75 94 ILE A O 1
ATOM 724 N N . ASP A 1 95 ? -6.997 -5.135 15.870 1.00 91.62 95 ASP A N 1
ATOM 725 C CA . ASP A 1 95 ? -5.714 -5.844 15.951 1.00 91.62 95 ASP A CA 1
ATOM 726 C C . ASP A 1 95 ? -5.650 -7.046 15.014 1.00 91.62 95 ASP A C 1
ATOM 728 O O . ASP A 1 95 ? -4.662 -7.240 14.300 1.00 91.62 95 ASP A O 1
ATOM 732 N N . ARG A 1 96 ? -6.722 -7.847 14.983 1.00 90.00 96 ARG A N 1
ATOM 733 C CA . ARG A 1 96 ? -6.818 -9.000 14.084 1.00 90.00 96 ARG A CA 1
ATOM 734 C C . ARG A 1 96 ? -6.717 -8.559 12.626 1.00 90.00 96 ARG A C 1
ATOM 736 O O . ARG A 1 96 ? -5.994 -9.185 11.854 1.00 90.00 96 ARG A O 1
ATOM 743 N N . MET A 1 97 ? -7.421 -7.491 12.254 1.00 85.06 97 MET A N 1
ATOM 744 C CA . MET A 1 97 ? -7.441 -7.001 10.878 1.00 85.06 97 MET A CA 1
ATOM 745 C C . MET A 1 97 ? -6.115 -6.352 10.476 1.00 85.06 97 MET A C 1
ATOM 747 O O . MET A 1 97 ? -5.619 -6.623 9.388 1.00 85.06 97 MET A O 1
ATOM 751 N N . ALA A 1 98 ? -5.499 -5.575 11.370 1.00 83.19 98 ALA A N 1
ATOM 752 C CA . ALA A 1 98 ? -4.172 -5.002 11.160 1.00 83.19 98 ALA A CA 1
ATOM 753 C C . ALA A 1 98 ? -3.137 -6.104 10.897 1.00 83.19 98 ALA A C 1
ATOM 755 O O . ALA A 1 98 ? -2.390 -6.032 9.925 1.00 83.19 98 ALA A O 1
ATOM 756 N N . LYS A 1 99 ? -3.168 -7.183 11.693 1.00 80.31 99 LYS A N 1
ATOM 757 C CA . LYS A 1 99 ? -2.302 -8.351 11.495 1.00 80.31 99 LYS A CA 1
ATOM 758 C C . LYS A 1 99 ? -2.572 -9.066 10.171 1.00 80.31 99 LYS A C 1
ATOM 760 O O . LYS A 1 99 ? -1.626 -9.396 9.468 1.00 80.31 99 LYS A O 1
ATOM 765 N N . ALA A 1 100 ? -3.839 -9.305 9.833 1.00 78.38 100 ALA A N 1
ATOM 766 C CA . ALA A 1 100 ? -4.213 -9.990 8.594 1.00 78.38 100 ALA A CA 1
ATOM 767 C C . ALA A 1 100 ? -3.811 -9.200 7.336 1.00 78.38 100 ALA A C 1
ATOM 769 O O . ALA A 1 100 ? -3.456 -9.796 6.326 1.00 78.38 100 ALA A O 1
ATOM 770 N N . LEU A 1 101 ? -3.850 -7.867 7.411 1.00 73.81 101 LEU A N 1
ATOM 771 C CA . LEU A 1 101 ? -3.484 -6.966 6.318 1.00 73.81 101 LEU A CA 1
ATOM 772 C C . LEU A 1 101 ? -2.007 -6.538 6.342 1.00 73.81 101 LEU A C 1
ATOM 774 O O . LEU A 1 101 ? -1.599 -5.780 5.469 1.00 73.81 101 LEU A O 1
ATOM 778 N N . GLY A 1 102 ? -1.220 -6.965 7.336 1.00 74.56 102 GLY A N 1
ATOM 779 C CA . GLY A 1 102 ? 0.175 -6.538 7.492 1.00 74.56 102 GLY A CA 1
ATOM 780 C C . GLY A 1 102 ? 0.339 -5.025 7.695 1.00 74.56 102 GLY A C 1
ATOM 781 O O . GLY A 1 102 ? 1.297 -4.443 7.202 1.00 74.56 102 GLY A O 1
ATOM 782 N N . THR A 1 103 ? -0.600 -4.368 8.383 1.00 78.62 103 THR A N 1
ATOM 783 C CA . THR A 1 103 ? -0.645 -2.902 8.516 1.00 78.62 103 THR A CA 1
ATOM 784 C C . THR A 1 103 ? -0.831 -2.428 9.96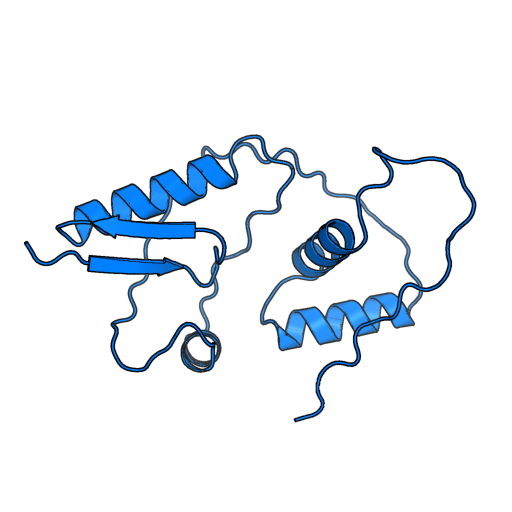4 1.00 78.62 103 THR A C 1
ATOM 786 O O . THR A 1 103 ? -0.809 -3.226 10.899 1.00 78.62 103 THR A O 1
ATOM 789 N N . THR A 1 104 ? -0.985 -1.117 10.178 1.00 84.81 104 THR A N 1
ATOM 790 C CA . THR A 1 104 ? -1.157 -0.507 11.504 1.00 84.81 104 THR A CA 1
ATOM 791 C C . THR A 1 104 ? -2.626 -0.364 11.907 1.00 84.81 104 THR A C 1
ATOM 793 O O . THR A 1 104 ? -3.535 -0.337 11.071 1.00 84.81 104 THR A O 1
ATOM 796 N N . ARG A 1 105 ? -2.868 -0.223 13.218 1.00 89.94 105 ARG A N 1
ATOM 797 C CA . ARG A 1 105 ? -4.204 0.042 13.781 1.00 89.94 105 ARG A CA 1
ATOM 798 C C . ARG A 1 105 ? -4.797 1.326 13.212 1.00 89.94 105 ARG A C 1
ATOM 800 O O . ARG A 1 105 ? -5.972 1.365 12.868 1.00 89.94 105 ARG A O 1
ATOM 807 N N . GLU A 1 106 ? -3.979 2.367 13.100 1.00 88.44 106 GLU A N 1
ATOM 808 C CA . GLU A 1 106 ? -4.375 3.681 12.605 1.00 88.44 106 GLU A CA 1
ATOM 809 C C . GLU A 1 106 ? -4.827 3.608 11.145 1.00 88.44 106 GLU A C 1
ATOM 811 O O . GLU A 1 106 ? -5.865 4.180 10.806 1.00 88.44 106 GLU A O 1
ATOM 816 N N . LEU A 1 107 ? -4.110 2.860 10.293 1.00 82.81 107 LEU A N 1
ATOM 817 C CA . LEU A 1 107 ? -4.520 2.686 8.900 1.00 82.81 107 LEU A CA 1
ATOM 818 C C . LEU A 1 107 ? -5.828 1.897 8.804 1.00 82.81 107 LEU A C 1
ATOM 820 O O . LEU A 1 107 ? -6.719 2.287 8.053 1.00 82.81 107 LEU A O 1
ATOM 824 N N . VAL A 1 108 ? -5.981 0.837 9.602 1.00 86.31 108 VAL A N 1
ATOM 825 C CA . VAL A 1 108 ? -7.239 0.082 9.699 1.00 86.31 108 VAL A CA 1
ATOM 826 C C . VAL A 1 108 ? -8.410 0.987 10.083 1.00 86.31 108 VAL A C 1
ATOM 828 O O . VAL A 1 108 ? -9.450 0.952 9.425 1.00 86.31 108 VAL A O 1
ATOM 831 N N . VAL A 1 109 ? -8.249 1.816 11.118 1.00 89.12 109 VAL A N 1
ATOM 832 C CA . VAL A 1 109 ? -9.292 2.752 11.563 1.00 89.12 109 VAL A CA 1
ATOM 833 C C . VAL A 1 109 ? -9.597 3.778 10.470 1.00 89.12 109 VAL A C 1
ATOM 835 O O . VAL A 1 109 ? -10.766 4.011 10.175 1.00 89.12 109 VAL A O 1
ATOM 838 N N . SER A 1 110 ? -8.574 4.331 9.810 1.00 84.69 110 SER A N 1
ATOM 839 C CA . SER A 1 110 ? -8.749 5.259 8.682 1.00 84.69 110 SER A CA 1
ATOM 840 C C . SER A 1 110 ? -9.571 4.631 7.554 1.00 84.69 110 SER A C 1
ATOM 842 O O . SER A 1 110 ? -10.564 5.208 7.116 1.00 84.69 110 SER A O 1
ATOM 844 N N . LEU A 1 111 ? -9.212 3.416 7.128 1.00 78.94 111 LEU A N 1
ATOM 845 C CA . LEU A 1 111 ? -9.911 2.669 6.078 1.00 78.94 111 LEU A CA 1
ATOM 846 C C . LEU A 1 111 ? -11.373 2.382 6.445 1.00 78.94 111 LEU A C 1
ATOM 848 O O . LEU A 1 111 ? -12.258 2.474 5.592 1.00 78.94 111 LEU A O 1
ATOM 852 N N . MET A 1 112 ? -11.635 2.034 7.707 1.00 83.12 112 MET A N 1
ATOM 853 C CA . MET A 1 112 ? -12.988 1.801 8.219 1.00 83.12 112 MET A CA 1
ATOM 854 C C . MET A 1 112 ? -13.828 3.082 8.171 1.00 83.12 112 MET A C 1
ATOM 856 O O . MET A 1 112 ? -14.969 3.037 7.718 1.00 83.12 112 MET A O 1
ATOM 860 N N . CYS A 1 113 ? -13.263 4.228 8.561 1.00 83.88 113 CYS A N 1
ATOM 861 C CA . CYS A 1 113 ? -13.940 5.525 8.498 1.00 83.88 113 CYS A CA 1
ATOM 862 C C . CYS A 1 113 ? -14.206 5.989 7.057 1.00 83.88 113 CYS A C 1
ATOM 864 O O . CYS A 1 113 ? -15.286 6.501 6.770 1.00 83.88 113 CYS A O 1
ATOM 866 N N . GLU A 1 114 ? -13.262 5.779 6.133 1.00 75.25 114 GLU A N 1
ATOM 867 C CA . GLU A 1 114 ? -13.452 6.098 4.709 1.00 75.25 114 GLU A CA 1
ATOM 868 C C . GLU A 1 114 ? -14.597 5.282 4.088 1.00 75.25 114 GLU A C 1
ATOM 870 O O . GLU A 1 114 ? -15.376 5.806 3.292 1.00 75.25 114 GLU A O 1
ATOM 875 N N . ARG A 1 115 ? -14.735 4.007 4.477 1.00 69.31 115 ARG A N 1
ATOM 876 C CA . ARG A 1 115 ? -15.797 3.106 3.994 1.00 69.31 115 ARG A CA 1
ATOM 877 C C . ARG A 1 115 ? -17.136 3.298 4.708 1.00 69.31 115 ARG A C 1
ATOM 879 O O . ARG A 1 115 ? -18.175 3.081 4.095 1.00 69.31 115 ARG A O 1
ATOM 886 N N . GLY A 1 116 ? -17.110 3.692 5.982 1.00 62.97 116 GLY A N 1
ATOM 887 C CA . GLY A 1 116 ? -18.295 3.970 6.800 1.00 62.97 116 GLY A CA 1
ATOM 888 C C . GLY A 1 116 ? -19.001 5.283 6.453 1.00 62.97 116 GLY A C 1
ATOM 889 O O . GLY A 1 116 ? -20.118 5.509 6.910 1.00 62.97 116 GLY A O 1
ATOM 890 N N . GLY A 1 117 ? -18.380 6.116 5.613 1.00 46.88 117 GLY A N 1
ATOM 891 C CA . GLY A 1 117 ? -18.901 7.416 5.217 1.00 46.88 117 GLY A CA 1
ATOM 892 C C . GLY A 1 117 ? -18.554 8.504 6.232 1.00 46.88 117 GLY A C 1
ATOM 893 O O . GLY A 1 117 ? -18.672 8.342 7.444 1.00 46.88 117 GLY A O 1
ATOM 894 N N . HIS A 1 118 ? -18.114 9.649 5.720 1.00 41.28 118 HIS A N 1
ATOM 895 C CA . HIS A 1 118 ? -17.878 10.839 6.524 1.00 41.28 118 HIS A CA 1
ATOM 896 C C . HIS A 1 118 ? -19.230 11.487 6.884 1.00 41.28 118 HIS A C 1
ATOM 898 O O . HIS A 1 118 ? -19.957 11.880 5.968 1.00 41.28 118 HIS A O 1
ATOM 904 N N . PRO A 1 119 ? -19.586 11.669 8.173 1.00 44.44 119 PRO A N 1
ATOM 905 C CA . PRO A 1 119 ? -20.871 12.269 8.546 1.00 44.44 119 PRO A CA 1
ATOM 906 C C . PRO A 1 119 ? -20.998 13.751 8.147 1.00 44.44 119 PRO A C 1
ATOM 908 O O . PRO A 1 119 ? -22.091 14.308 8.203 1.00 44.44 119 PR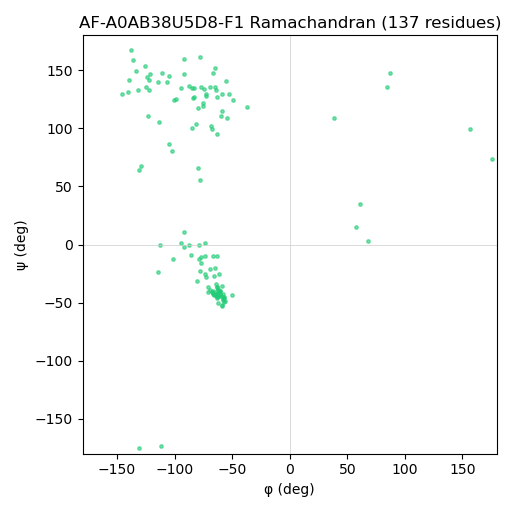O A O 1
ATOM 911 N N . ALA A 1 120 ? -19.920 14.415 7.706 1.00 42.28 120 ALA A N 1
ATOM 912 C CA . ALA A 1 120 ? -19.972 15.839 7.358 1.00 42.28 120 ALA A CA 1
ATOM 913 C C . ALA A 1 120 ? -20.698 16.151 6.032 1.00 42.28 120 ALA A C 1
ATOM 915 O O . ALA A 1 120 ? -20.804 17.315 5.653 1.00 42.28 120 ALA A O 1
ATOM 916 N N . CYS A 1 121 ? -21.238 15.146 5.336 1.00 40.66 121 CYS A N 1
ATOM 917 C CA . CYS A 1 121 ? -22.173 15.336 4.226 1.00 40.66 121 CYS A CA 1
ATOM 918 C C . CYS A 1 121 ? -23.406 14.436 4.387 1.00 40.66 121 CYS A C 1
ATOM 920 O O . CYS A 1 121 ? -23.651 13.554 3.571 1.00 40.66 121 CYS A O 1
ATOM 922 N N . GLY A 1 122 ? -24.201 14.653 5.440 1.00 33.44 122 GLY A N 1
ATOM 923 C CA . GLY A 1 122 ? -25.554 14.093 5.503 1.00 33.44 122 GLY A CA 1
ATOM 924 C C . GLY A 1 122 ? -26.134 13.917 6.905 1.00 33.44 122 GLY A C 1
ATOM 925 O O . GLY A 1 122 ? -25.863 12.926 7.560 1.00 33.44 122 GLY A O 1
ATOM 926 N N . VAL A 1 123 ? -26.973 14.877 7.303 1.00 37.62 123 VAL A N 1
ATOM 927 C CA . VAL A 1 123 ? -28.201 14.754 8.121 1.00 37.62 123 VAL A CA 1
ATOM 928 C C . VAL A 1 123 ? -28.219 13.753 9.298 1.00 37.62 123 VAL A C 1
ATOM 930 O O . VAL A 1 123 ? -28.474 12.569 9.115 1.00 37.62 123 VAL A O 1
ATOM 933 N N . GLY A 1 124 ? -28.205 14.316 10.517 1.00 34.09 124 GLY A N 1
ATOM 934 C CA . GLY A 1 124 ? -29.007 13.859 11.667 1.00 34.09 124 GLY A CA 1
ATOM 935 C C . GLY A 1 124 ? -28.421 12.752 12.569 1.00 34.09 124 GLY A C 1
ATOM 936 O O . GLY A 1 124 ? -27.715 11.875 12.085 1.00 34.09 124 GLY A O 1
ATOM 937 N N . PRO A 1 125 ? -28.721 12.761 13.888 1.00 38.28 125 PRO A N 1
ATOM 938 C CA . PRO A 1 125 ? -28.087 11.889 14.889 1.00 38.28 125 PRO A CA 1
ATOM 939 C C . PRO A 1 125 ? -28.610 10.442 14.932 1.00 38.28 125 PRO A C 1
ATOM 941 O O . PRO A 1 125 ? -28.097 9.630 15.700 1.00 38.28 125 PRO A O 1
ATOM 944 N N . ASP A 1 126 ? -29.581 10.075 14.099 1.00 40.81 126 ASP A N 1
ATOM 945 C CA . ASP A 1 126 ? -30.226 8.767 14.180 1.00 40.81 126 ASP A CA 1
ATOM 946 C C . ASP A 1 126 ? -29.751 7.843 13.063 1.00 40.81 126 ASP A C 1
ATOM 948 O O . ASP A 1 126 ? -30.386 7.759 12.012 1.00 40.81 126 ASP A O 1
ATOM 952 N N . ARG A 1 127 ? -28.629 7.148 13.310 1.00 37.53 127 ARG A N 1
ATOM 953 C CA . ARG A 1 127 ? -28.341 5.765 12.859 1.00 37.53 127 ARG A CA 1
ATOM 954 C C . ARG A 1 127 ? -26.916 5.335 13.237 1.00 37.53 127 ARG A C 1
ATOM 956 O O . ARG A 1 127 ? -26.069 5.115 12.381 1.00 37.53 127 ARG A O 1
ATOM 963 N N . LEU A 1 128 ? -26.687 5.054 14.521 1.00 38.50 128 LEU A N 1
ATOM 964 C CA . LEU A 1 128 ? -25.835 3.909 14.876 1.00 38.50 128 LEU A CA 1
ATOM 965 C C . LEU A 1 128 ? -26.689 2.633 14.765 1.00 38.50 128 LEU A C 1
ATOM 967 O O . LEU A 1 128 ? -27.010 1.977 15.751 1.00 38.50 128 LEU A O 1
ATOM 971 N N . ALA A 1 129 ? -27.109 2.298 13.546 1.00 32.06 129 ALA A N 1
ATOM 972 C CA . ALA A 1 129 ? -27.397 0.904 13.242 1.00 32.06 129 ALA A CA 1
ATOM 973 C C . ALA A 1 129 ? -26.048 0.265 12.887 1.00 32.06 129 ALA A C 1
ATOM 975 O O . ALA A 1 129 ? -25.283 0.894 12.151 1.00 32.06 129 ALA A O 1
ATOM 976 N N . PRO A 1 130 ? -25.715 -0.931 13.401 1.00 35.72 130 PRO A N 1
ATOM 977 C CA . PRO A 1 130 ? -24.478 -1.609 13.051 1.00 35.72 130 PRO A CA 1
ATOM 978 C C . PRO A 1 130 ? -24.522 -1.927 11.556 1.00 35.72 130 PRO A C 1
ATOM 980 O O . PRO A 1 130 ? -25.123 -2.913 11.133 1.00 35.72 130 PRO A O 1
ATOM 983 N N . ALA A 1 131 ? -23.929 -1.051 10.743 1.00 38.16 131 ALA A N 1
ATOM 984 C CA . ALA A 1 131 ? -23.623 -1.360 9.362 1.00 38.16 131 ALA A CA 1
ATOM 985 C C . ALA A 1 131 ? -22.712 -2.583 9.415 1.00 38.16 131 ALA A C 1
ATOM 987 O O . ALA A 1 131 ? -21.648 -2.548 10.034 1.00 38.16 131 ALA A O 1
ATOM 988 N N . ALA A 1 132 ? -23.234 -3.680 8.874 1.00 36.53 132 ALA A N 1
ATOM 989 C CA . ALA A 1 132 ? -22.647 -4.999 8.886 1.00 36.53 132 ALA A CA 1
ATOM 990 C C . ALA A 1 132 ? -21.123 -4.930 8.738 1.00 36.53 132 ALA A C 1
ATOM 992 O O . ALA A 1 132 ? -20.605 -4.482 7.713 1.00 36.53 132 ALA A O 1
ATOM 993 N N . LEU A 1 133 ? -20.415 -5.411 9.763 1.00 40.88 133 LEU A N 1
ATOM 994 C CA . LEU A 1 133 ? -19.063 -5.909 9.565 1.00 40.88 133 LEU A CA 1
ATOM 995 C C . LEU A 1 133 ? -19.140 -6.874 8.373 1.00 40.88 133 LEU A C 1
ATOM 997 O O . LEU A 1 133 ? -19.977 -7.784 8.408 1.00 40.88 133 LEU A O 1
ATOM 1001 N N . PRO A 1 134 ? -18.348 -6.689 7.305 1.00 36.00 134 PRO A N 1
ATOM 1002 C CA . PRO A 1 134 ? -18.310 -7.687 6.257 1.00 36.00 134 PRO A CA 1
ATOM 1003 C C . PRO A 1 134 ? -17.868 -8.997 6.907 1.00 36.00 134 PRO A C 1
ATOM 1005 O O . PRO A 1 134 ? -16.880 -9.028 7.645 1.00 36.00 134 PRO A O 1
ATOM 1008 N N . ALA A 1 135 ? -18.615 -10.073 6.655 1.00 41.75 135 ALA A N 1
ATOM 1009 C CA . ALA A 1 135 ? -18.107 -11.409 6.897 1.00 41.75 135 ALA A CA 1
ATOM 1010 C C . ALA A 1 135 ? -16.791 -11.510 6.120 1.00 41.75 135 ALA A C 1
ATOM 1012 O O . ALA A 1 135 ? -16.787 -11.474 4.888 1.00 41.75 135 ALA A O 1
ATOM 1013 N N . LEU A 1 136 ? -15.671 -11.543 6.843 1.00 37.78 136 LEU A N 1
ATOM 1014 C CA . LEU A 1 136 ? -14.394 -11.919 6.257 1.00 37.78 136 LEU A CA 1
ATOM 1015 C C . LEU A 1 136 ? -14.627 -13.271 5.571 1.00 37.78 136 LEU A C 1
ATOM 1017 O O . LEU A 1 136 ? -15.210 -14.152 6.213 1.00 37.78 136 LEU A O 1
ATOM 1021 N N . PRO A 1 137 ? -14.243 -13.453 4.296 1.00 33.09 137 PRO A N 1
ATOM 1022 C CA . PRO A 1 137 ? -14.308 -14.769 3.696 1.00 33.09 137 PRO A CA 1
ATOM 1023 C C . PRO A 1 137 ? -13.407 -15.681 4.529 1.00 33.09 137 PRO A C 1
ATOM 1025 O O . PRO A 1 137 ? -12.192 -15.510 4.579 1.00 33.09 137 PRO A O 1
ATOM 1028 N N . LEU A 1 138 ? -14.030 -16.615 5.246 1.00 40.28 138 LEU A N 1
ATOM 1029 C CA . LEU A 1 138 ? -13.350 -17.820 5.681 1.00 40.28 138 LEU A CA 1
ATOM 1030 C C . LEU A 1 138 ? -13.066 -18.595 4.400 1.00 40.28 138 LEU A C 1
ATOM 1032 O O . LEU A 1 138 ? -14.001 -19.193 3.879 1.00 40.28 138 LEU A O 1
ATOM 1036 N N . MET A 1 139 ? -11.836 -18.503 3.893 1.00 37.47 139 MET A N 1
ATOM 1037 C CA . MET A 1 139 ? -11.086 -19.528 3.151 1.00 37.47 139 MET A CA 1
ATOM 1038 C C . MET A 1 139 ? -9.610 -19.137 3.179 1.00 37.47 139 MET A C 1
ATOM 1040 O O . MET A 1 139 ? -9.297 -18.011 2.735 1.00 37.47 139 MET A O 1
#

pLDDT: mean 78.53, std 18.84, range [32.06, 96.62]

Radius of gyration: 17.97 Å; Cα contacts (8 Å, |Δi|>4): 116; chains: 1; bounding box: 44×38×52 Å

Solvent-accessible surface area (backbone atoms only — not comparable to full-atom values): 9179 Å² total; per-residue (Å²): 133,79,65,49,75,48,78,38,85,79,42,76,91,42,74,25,68,15,77,43,73,68,48,24,49,55,48,36,43,51,46,51,48,67,70,35,47,69,26,80,44,83,80,69,74,85,82,80,58,61,70,63,52,59,72,32,93,82,48,76,87,81,77,81,91,78,91,75,91,63,91,58,88,82,56,48,52,63,57,78,92,79,90,82,89,72,60,70,67,59,54,51,52,42,50,53,50,12,61,75,68,73,53,49,57,66,56,50,52,51,55,50,46,67,72,69,52,68,71,93,77,62,85,78,93,87,70,92,61,85,73,74,76,75,79,72,77,90,123

InterPro domains:
  IPR031807 HicB-like antitoxin of toxin-antitoxin system [PF15919] (4-107)